Protein AF-A0A9X9BMJ2-F1 (afdb_monomer_lite)

Foldseek 3Di:
DPPPPPLPLPQDDPVQLVVLLVVVLVVQLVVCVVPPDPPDPSVVVSVVDPSSVVSRVVSSVVSSPDDPVVVVVVVVCCPPPVNVVVVVVVVVCVVPDQPDPDVLVSLLVLLCVLVVPPDDPVSSVVSLVPDDPSSVVNNVVVVVVVVVD

Secondary structure (DSSP, 8-state):
----------PPPHHHHHHHHHHHHHHHHHHHHHHS-TT--HHHHHTTS-HHHHHHHHHHHHTTTS-HHHHHHHHHHHT-HHHHHHHHHHHHHHHH--S-S-HHHHHHHHHHHHTSSSS-HHHHHHHHHHS-HHHHHHHHHHHHHHHT-

Organism: Pseudomonas marginalis (NCBI:txid298)

Sequence (149 aa):
MTNTKDINSTKLTRTHAAYFEQYVEDLFRRALTEVCEVDANVNAMLALIDFKEYGKRFGEEVFKHCSYQDLKYAEKALADERVIRATEAINQAVANIKVSKDDGINHEVDARFIISGAFSQSDMVDALSESSQEVQAKAIEILLTQAAE

pLDDT: mean 86.24, std 12.89, range 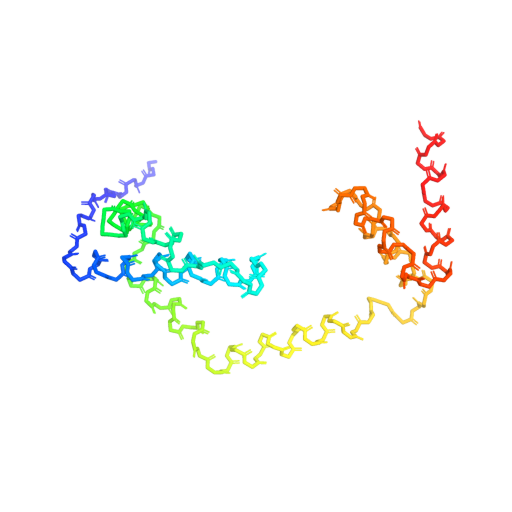[34.69, 96.81]

Structure (mmCIF, N/CA/C/O backbone):
data_AF-A0A9X9BMJ2-F1
#
_entry.id   AF-A0A9X9BMJ2-F1
#
loop_
_atom_site.group_PDB
_atom_site.id
_atom_site.type_symbol
_atom_site.label_atom_id
_atom_site.label_alt_id
_atom_site.label_comp_id
_atom_site.label_asym_id
_atom_site.label_entity_id
_atom_site.label_seq_id
_atom_s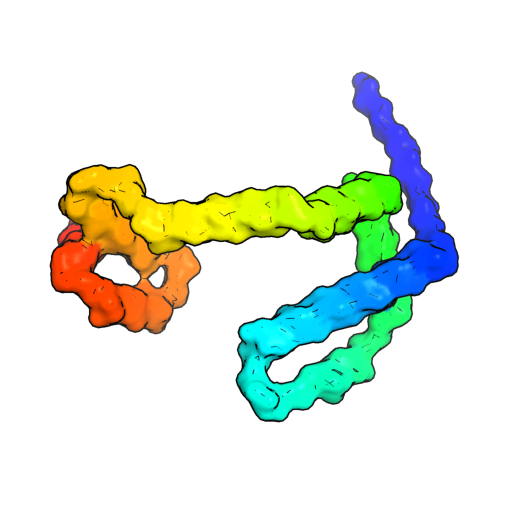ite.pdbx_PDB_ins_code
_atom_site.Cartn_x
_atom_site.Cartn_y
_atom_site.Cartn_z
_atom_site.occupancy
_atom_site.B_iso_or_equiv
_atom_site.auth_seq_id
_atom_site.auth_comp_id
_atom_site.auth_asym_id
_atom_site.auth_atom_id
_atom_site.pdbx_PDB_model_num
ATOM 1 N N . MET A 1 1 ? 20.586 10.209 31.179 1.00 34.69 1 MET A N 1
ATOM 2 C CA . MET A 1 1 ? 19.363 9.743 31.863 1.00 34.69 1 MET A CA 1
ATOM 3 C C . MET A 1 1 ? 18.199 9.961 30.917 1.00 34.69 1 MET A C 1
ATOM 5 O O . MET A 1 1 ? 17.621 11.039 30.885 1.00 34.69 1 MET A O 1
ATOM 9 N N . THR A 1 2 ? 17.948 8.993 30.044 1.00 35.69 2 THR A N 1
ATOM 10 C CA . THR A 1 2 ? 16.814 9.012 29.121 1.00 35.69 2 THR A CA 1
ATOM 11 C C . THR A 1 2 ? 15.575 8.622 29.912 1.00 35.69 2 THR A C 1
ATOM 13 O O . THR A 1 2 ? 15.518 7.543 30.492 1.00 35.69 2 THR A O 1
ATOM 16 N N . ASN A 1 3 ? 14.630 9.556 29.999 1.00 34.81 3 ASN A N 1
ATOM 17 C CA . ASN A 1 3 ? 13.336 9.387 30.644 1.00 34.81 3 ASN A CA 1
ATOM 18 C C . ASN A 1 3 ? 12.532 8.348 29.853 1.00 34.81 3 ASN A C 1
ATOM 20 O O . ASN A 1 3 ? 11.821 8.684 28.906 1.00 34.81 3 ASN A O 1
ATOM 24 N N . THR A 1 4 ? 12.669 7.079 30.225 1.00 39.72 4 THR A N 1
ATOM 25 C CA . THR A 1 4 ? 11.743 6.018 29.841 1.00 39.72 4 THR A CA 1
ATOM 26 C C . THR A 1 4 ? 10.440 6.312 30.574 1.00 39.72 4 THR A C 1
ATOM 28 O O . THR A 1 4 ? 10.229 5.855 31.693 1.00 39.72 4 THR A O 1
ATOM 31 N N . LYS A 1 5 ? 9.603 7.183 29.995 1.00 42.16 5 LYS A N 1
ATOM 32 C CA . LYS A 1 5 ? 8.216 7.338 30.435 1.00 42.16 5 LYS A CA 1
ATOM 33 C C . LYS A 1 5 ? 7.610 5.945 30.450 1.00 42.16 5 LYS A C 1
ATOM 35 O O . LYS A 1 5 ? 7.631 5.274 29.420 1.00 42.16 5 LYS A O 1
ATOM 40 N N . ASP A 1 6 ? 7.105 5.547 31.610 1.00 41.41 6 ASP A N 1
ATOM 41 C CA . ASP A 1 6 ? 6.303 4.352 31.797 1.00 41.41 6 ASP A CA 1
ATOM 42 C C . ASP A 1 6 ? 5.298 4.233 30.650 1.00 41.41 6 ASP A C 1
ATOM 44 O O . ASP A 1 6 ? 4.306 4.969 30.586 1.00 41.41 6 ASP A O 1
ATOM 48 N N . ILE A 1 7 ? 5.563 3.304 29.728 1.00 49.34 7 ILE A N 1
ATOM 49 C CA . ILE A 1 7 ? 4.561 2.794 28.798 1.00 49.34 7 ILE A CA 1
ATOM 50 C C . ILE A 1 7 ? 3.645 1.950 29.677 1.00 49.34 7 ILE A C 1
ATOM 52 O O . ILE A 1 7 ? 3.757 0.729 29.754 1.00 49.34 7 ILE A O 1
ATOM 56 N N . ASN A 1 8 ? 2.795 2.635 30.444 1.00 45.78 8 ASN A N 1
ATOM 57 C CA . ASN A 1 8 ? 1.701 2.018 31.163 1.00 45.78 8 ASN A CA 1
ATOM 58 C C . ASN A 1 8 ? 0.967 1.164 30.139 1.00 45.78 8 ASN A C 1
ATOM 60 O O . ASN A 1 8 ? 0.457 1.700 29.152 1.00 45.78 8 ASN A O 1
ATOM 64 N N . SER A 1 9 ? 0.965 -0.154 30.353 1.00 50.47 9 SER A N 1
ATOM 65 C CA . SER A 1 9 ? 0.228 -1.112 29.541 1.00 50.47 9 SER A CA 1
ATOM 66 C C . SER A 1 9 ? -1.223 -0.650 29.514 1.00 50.47 9 SER A C 1
ATOM 68 O O . SER A 1 9 ? -1.984 -0.868 30.464 1.00 50.47 9 SER A O 1
ATOM 70 N N . THR A 1 10 ? -1.586 0.102 28.482 1.00 59.19 10 THR A N 1
ATOM 71 C CA . THR A 1 10 ? -2.879 0.762 28.442 1.00 59.19 10 THR A CA 1
ATOM 72 C C . THR A 1 10 ? -3.834 -0.321 27.997 1.00 59.19 10 THR A C 1
ATOM 74 O O . THR A 1 10 ? -3.987 -0.567 26.803 1.00 59.19 10 THR A O 1
ATOM 77 N N . LYS A 1 11 ? -4.394 -1.056 28.968 1.00 71.38 11 LYS A N 1
ATOM 78 C CA . LYS A 1 11 ? -5.386 -2.092 28.688 1.00 71.38 11 LYS A CA 1
ATOM 79 C C . LYS A 1 11 ? -6.450 -1.485 27.783 1.00 71.38 11 LYS A C 1
ATOM 81 O O . LYS A 1 11 ? -6.967 -0.402 28.072 1.00 71.38 11 LYS A O 1
ATOM 86 N N . LEU A 1 12 ? -6.749 -2.174 26.687 1.00 83.62 12 LEU A N 1
ATOM 87 C CA . LEU A 1 12 ? -7.772 -1.731 25.755 1.00 83.62 12 LEU A CA 1
ATOM 88 C C . LEU A 1 12 ? -9.089 -1.522 26.506 1.00 83.62 12 LEU A C 1
ATOM 90 O O . LEU A 1 12 ? -9.535 -2.371 27.280 1.00 83.62 12 LEU A O 1
ATOM 94 N N . THR A 1 13 ? -9.722 -0.376 26.266 1.00 89.69 13 THR A N 1
ATOM 95 C CA . THR A 1 13 ? -11.109 -0.177 26.679 1.00 89.69 13 THR A CA 1
ATOM 96 C C . THR A 1 13 ? -12.010 -1.020 25.780 1.00 89.69 13 THR A C 1
ATOM 98 O O . THR A 1 13 ? -11.603 -1.435 24.692 1.00 89.69 13 THR A O 1
ATOM 101 N N . ARG A 1 14 ? -13.268 -1.232 26.182 1.00 88.19 14 ARG A N 1
ATOM 102 C CA . ARG A 1 14 ? -14.249 -1.934 25.338 1.00 88.19 14 ARG A CA 1
ATOM 103 C C . ARG A 1 14 ? -14.399 -1.278 23.959 1.00 88.19 14 ARG A C 1
ATOM 105 O O . ARG A 1 14 ? -14.537 -1.978 22.966 1.00 88.19 14 ARG A O 1
ATOM 112 N N . THR A 1 15 ? -14.328 0.052 23.904 1.00 88.19 15 THR A N 1
ATOM 113 C CA . THR A 1 15 ? -14.394 0.819 22.654 1.00 88.19 15 THR A CA 1
ATOM 114 C C . THR A 1 15 ? -13.155 0.604 21.788 1.00 88.19 15 THR A C 1
ATOM 116 O O . THR A 1 15 ? -13.290 0.445 20.582 1.00 88.19 15 THR A O 1
ATOM 119 N N . HIS A 1 16 ? -11.957 0.549 22.384 1.00 89.50 16 HIS A N 1
ATOM 120 C CA . HIS A 1 16 ? -10.733 0.262 21.628 1.00 89.50 16 HIS A CA 1
ATOM 121 C C . HIS A 1 16 ? -10.735 -1.168 21.079 1.00 89.50 16 HIS A C 1
ATOM 123 O O . HIS A 1 16 ? -10.378 -1.370 19.926 1.00 89.50 16 HIS A O 1
ATOM 129 N N . ALA A 1 17 ? -11.174 -2.145 21.878 1.00 89.88 17 ALA A N 1
ATOM 130 C CA . ALA A 1 17 ? -11.265 -3.534 21.438 1.00 89.88 17 ALA A CA 1
ATOM 131 C C . ALA A 1 17 ? -12.224 -3.690 20.245 1.00 89.88 17 ALA A C 1
ATOM 133 O O . ALA A 1 17 ? -11.826 -4.254 19.236 1.00 89.88 17 ALA A O 1
ATOM 134 N N . ALA A 1 18 ? -13.428 -3.108 20.321 1.00 91.88 18 ALA A N 1
ATOM 135 C CA . ALA A 1 18 ? -14.387 -3.135 19.213 1.00 91.88 18 ALA A CA 1
ATOM 136 C C . ALA A 1 18 ? -13.867 -2.410 17.957 1.00 91.88 18 ALA A C 1
ATOM 138 O O . ALA A 1 18 ? -14.099 -2.863 16.842 1.00 91.88 18 ALA A O 1
ATOM 139 N N . TYR A 1 19 ? -13.140 -1.298 18.129 1.00 91.12 19 TYR A N 1
ATOM 140 C CA . TYR A 1 19 ? -12.497 -0.604 17.011 1.00 91.12 19 TYR A CA 1
ATOM 141 C C . TYR A 1 19 ? -11.473 -1.497 16.303 1.00 91.12 19 TYR A C 1
ATOM 143 O O . TYR A 1 19 ? -11.514 -1.610 15.083 1.00 91.12 19 TYR A O 1
ATOM 151 N N . PHE A 1 20 ? -10.568 -2.139 17.048 1.00 93.75 20 PHE A N 1
ATOM 152 C CA . PHE A 1 20 ? -9.538 -2.981 16.440 1.00 93.75 20 PHE A CA 1
ATOM 153 C C . PHE A 1 20 ? -10.088 -4.290 15.873 1.00 93.75 20 PHE A C 1
ATOM 155 O O . PHE A 1 20 ? -9.567 -4.746 14.865 1.00 93.75 20 PHE A O 1
ATOM 162 N N . GLU A 1 21 ? -11.134 -4.860 16.475 1.00 95.25 21 GLU A N 1
ATOM 163 C CA . GLU A 1 21 ? -11.882 -5.997 15.920 1.00 95.25 21 GLU A CA 1
ATOM 164 C C . GLU A 1 21 ? -12.415 -5.677 14.518 1.00 95.25 21 GLU A C 1
ATOM 166 O O . GLU A 1 21 ? -12.112 -6.400 13.574 1.00 95.25 21 GLU A O 1
ATOM 171 N N . GLN A 1 22 ? -13.110 -4.547 14.350 1.00 94.31 22 GLN A N 1
ATOM 172 C CA . GLN A 1 22 ? -13.596 -4.131 13.032 1.00 94.31 22 GLN A CA 1
ATOM 173 C C . GLN A 1 22 ? -12.442 -3.797 12.077 1.00 94.31 22 GLN A C 1
ATOM 175 O O . GLN A 1 22 ? -12.430 -4.229 10.928 1.00 94.31 22 GLN A O 1
ATOM 180 N N . TYR A 1 23 ? -11.449 -3.043 12.556 1.00 91.75 23 TYR A N 1
ATOM 181 C CA . TYR A 1 23 ? -10.335 -2.573 11.733 1.00 91.75 23 TYR A CA 1
ATOM 182 C C . TYR A 1 23 ? -9.537 -3.728 11.118 1.00 91.75 23 TYR A C 1
ATOM 184 O O . TYR A 1 23 ? -9.197 -3.688 9.936 1.00 91.75 23 TYR A O 1
ATOM 192 N N . VAL A 1 24 ? -9.235 -4.769 11.901 1.00 94.38 24 VAL A N 1
ATOM 193 C CA . VAL A 1 24 ? -8.512 -5.929 11.372 1.00 94.38 24 VAL A CA 1
ATOM 194 C C . VAL A 1 24 ? -9.390 -6.762 10.439 1.00 94.38 24 VAL A C 1
ATOM 196 O O . VAL A 1 24 ? -8.879 -7.240 9.432 1.00 94.38 24 VAL A O 1
ATOM 199 N N . GLU A 1 25 ? -10.695 -6.892 10.697 1.00 95.06 25 GLU A N 1
ATOM 200 C CA . GLU A 1 25 ? -11.605 -7.566 9.765 1.00 95.06 25 GLU A CA 1
ATOM 201 C C . GLU A 1 25 ? -11.614 -6.871 8.399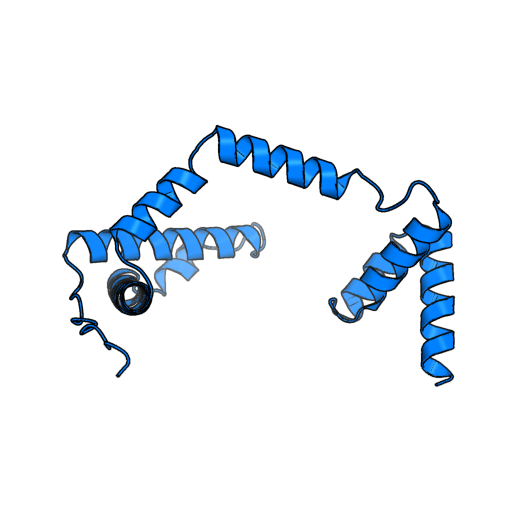 1.00 95.06 25 GLU A C 1
ATOM 203 O O . GLU A 1 25 ? -11.438 -7.530 7.372 1.00 95.06 25 GLU A O 1
ATOM 208 N N . ASP A 1 26 ? -11.742 -5.543 8.383 1.00 92.31 26 ASP A N 1
ATOM 209 C CA . ASP A 1 26 ? -11.749 -4.752 7.153 1.00 92.31 26 ASP A CA 1
ATOM 210 C C . ASP A 1 26 ? -10.420 -4.877 6.392 1.00 92.31 26 ASP A C 1
ATOM 212 O O . ASP A 1 26 ? -10.416 -5.021 5.166 1.00 92.31 26 ASP A O 1
ATOM 216 N N . LEU A 1 27 ? -9.289 -4.889 7.110 1.00 90.94 27 LEU A N 1
ATOM 217 C CA . LEU A 1 27 ? -7.965 -5.119 6.524 1.00 90.94 27 LEU A CA 1
ATOM 218 C C . LEU A 1 27 ? -7.858 -6.491 5.851 1.00 90.94 27 LEU A C 1
ATOM 220 O O . LEU A 1 27 ? -7.442 -6.572 4.695 1.00 90.94 27 LEU A O 1
ATOM 224 N N . PHE A 1 28 ? -8.244 -7.563 6.550 1.00 92.38 28 PHE A N 1
ATOM 225 C CA . PHE A 1 28 ? -8.214 -8.915 5.989 1.00 92.38 28 PHE A CA 1
ATOM 226 C C . PHE A 1 28 ? -9.160 -9.038 4.794 1.00 92.38 28 PHE A C 1
ATOM 228 O O . PHE A 1 28 ? -8.781 -9.591 3.763 1.00 92.38 28 PHE A O 1
ATOM 235 N N . ARG A 1 29 ? -10.372 -8.484 4.896 1.00 93.38 29 ARG A N 1
ATOM 236 C CA . ARG A 1 29 ? -11.358 -8.497 3.813 1.00 93.38 29 ARG A CA 1
ATOM 237 C C . ARG A 1 29 ? -10.827 -7.796 2.569 1.00 93.38 29 ARG A C 1
ATOM 239 O O . ARG A 1 29 ? -10.960 -8.340 1.474 1.00 93.38 29 ARG A O 1
ATOM 246 N N . ARG A 1 30 ? -10.211 -6.622 2.727 1.00 89.25 30 ARG A N 1
ATOM 247 C CA . ARG A 1 30 ? -9.612 -5.871 1.620 1.00 89.25 30 ARG A CA 1
ATOM 248 C C . ARG A 1 30 ? -8.480 -6.651 0.960 1.00 89.25 30 ARG A C 1
ATOM 250 O O . ARG A 1 30 ? -8.539 -6.867 -0.243 1.00 89.25 30 ARG A O 1
ATOM 257 N N . ALA A 1 31 ? -7.521 -7.138 1.746 1.00 86.38 31 ALA A N 1
ATOM 258 C CA . ALA A 1 31 ? -6.389 -7.901 1.224 1.00 86.38 31 ALA A CA 1
ATOM 259 C C . ALA A 1 31 ? -6.837 -9.164 0.469 1.00 86.38 31 ALA A C 1
ATOM 261 O O . ALA A 1 31 ? -6.339 -9.447 -0.615 1.00 86.38 31 ALA A O 1
ATOM 262 N N . LEU A 1 32 ? -7.821 -9.898 1.000 1.00 86.75 32 LEU A N 1
ATOM 263 C CA . LEU A 1 32 ? -8.371 -11.076 0.326 1.00 86.75 32 LEU A CA 1
ATOM 264 C C . LEU A 1 32 ? -9.123 -10.709 -0.959 1.00 86.75 32 LEU A C 1
ATOM 266 O O . LEU A 1 32 ? -9.021 -11.426 -1.943 1.00 86.75 32 LEU A O 1
ATOM 270 N N . THR A 1 33 ? -9.845 -9.589 -0.979 1.00 85.12 33 THR A N 1
ATOM 271 C CA . THR A 1 33 ? -10.574 -9.146 -2.180 1.00 85.12 33 THR A CA 1
ATOM 272 C C . THR A 1 33 ? -9.629 -8.648 -3.278 1.00 85.12 33 THR A C 1
ATOM 274 O O . THR A 1 33 ? -9.941 -8.784 -4.454 1.00 85.12 33 THR A O 1
ATOM 277 N N . GLU A 1 34 ? -8.485 -8.068 -2.910 1.00 83.31 34 GLU A N 1
ATOM 278 C CA . GLU A 1 34 ? -7.483 -7.571 -3.862 1.00 83.31 34 GLU A CA 1
ATOM 279 C C . GLU A 1 34 ? -6.627 -8.699 -4.466 1.00 83.31 34 GLU A C 1
ATOM 281 O O . GLU A 1 34 ? -6.168 -8.563 -5.597 1.00 83.31 34 GLU A O 1
ATOM 286 N N . VAL A 1 35 ? -6.412 -9.802 -3.737 1.00 79.31 35 VAL A N 1
ATOM 287 C CA . VAL A 1 35 ? -5.469 -10.867 -4.137 1.00 79.31 35 VAL A CA 1
ATOM 288 C C . VAL A 1 35 ? -6.161 -12.146 -4.617 1.00 79.31 35 VAL A C 1
ATOM 290 O O . VAL A 1 35 ? -5.589 -12.880 -5.421 1.00 79.31 35 VAL A O 1
ATOM 293 N N . CYS A 1 36 ? -7.359 -12.465 -4.124 1.00 77.81 36 CYS A N 1
ATOM 294 C CA . CYS A 1 36 ? -8.036 -13.701 -4.505 1.00 77.81 36 CYS A CA 1
ATOM 295 C C . CYS A 1 36 ? -8.778 -13.582 -5.846 1.00 77.81 36 CYS A C 1
ATOM 297 O O . CYS A 1 36 ? -9.295 -12.525 -6.204 1.00 77.81 36 CYS A O 1
ATOM 299 N N . GLU A 1 37 ? -8.879 -14.707 -6.559 1.00 75.44 37 GLU A N 1
ATOM 300 C CA . GLU A 1 37 ? -9.714 -14.834 -7.756 1.00 75.44 37 GLU A CA 1
ATOM 301 C C . GLU A 1 37 ? -11.205 -14.590 -7.436 1.00 75.44 37 GLU A C 1
ATOM 303 O O . GLU A 1 37 ? -11.652 -14.729 -6.295 1.00 75.44 37 GLU A O 1
ATOM 308 N N . VAL A 1 38 ? -11.987 -14.212 -8.456 1.00 71.75 38 VAL A N 1
ATOM 309 C CA . VAL A 1 38 ? -13.391 -13.754 -8.330 1.00 71.75 38 VAL A CA 1
ATOM 310 C C . VAL A 1 38 ? -14.317 -14.788 -7.665 1.00 71.75 38 VAL A C 1
ATOM 312 O O . VAL A 1 38 ? -15.356 -14.431 -7.111 1.00 71.75 38 VAL A O 1
ATOM 315 N N . ASP A 1 39 ? -13.961 -16.068 -7.707 1.00 77.38 39 ASP A N 1
ATOM 316 C CA . ASP A 1 39 ? -14.717 -17.189 -7.149 1.00 77.38 39 ASP A CA 1
ATOM 317 C C . ASP A 1 39 ? -14.292 -17.585 -5.722 1.00 77.38 39 ASP A C 1
ATOM 319 O O . ASP A 1 39 ? -14.941 -18.428 -5.090 1.00 77.38 39 ASP A O 1
ATOM 323 N N . ALA A 1 40 ? -13.249 -16.961 -5.169 1.00 78.31 40 ALA A N 1
ATOM 324 C CA . ALA A 1 40 ? -12.810 -17.235 -3.813 1.00 78.31 40 ALA A CA 1
ATOM 325 C C . ALA A 1 40 ? -13.877 -16.821 -2.790 1.00 78.31 40 ALA A C 1
ATOM 327 O O . ALA A 1 40 ? -14.331 -15.676 -2.722 1.00 78.31 40 ALA A O 1
ATOM 328 N N . ASN A 1 41 ? -14.258 -17.759 -1.919 1.00 86.94 41 ASN A N 1
ATOM 329 C CA . ASN A 1 41 ? -15.214 -17.489 -0.852 1.00 86.94 41 ASN A CA 1
ATOM 330 C C . ASN A 1 41 ? -14.534 -16.761 0.321 1.00 86.94 41 ASN A C 1
ATOM 332 O O . ASN A 1 41 ? -14.219 -17.359 1.353 1.00 86.94 41 ASN A O 1
ATOM 336 N N . VAL A 1 42 ? -14.337 -15.450 0.159 1.00 87.06 42 VAL A N 1
ATOM 337 C CA . VAL A 1 42 ? -13.725 -14.553 1.154 1.00 87.06 42 VAL A CA 1
ATOM 338 C C . VAL A 1 42 ? -14.395 -14.692 2.526 1.00 87.06 42 VAL A C 1
ATOM 340 O O . VAL A 1 42 ? -13.714 -14.761 3.545 1.00 87.06 42 VAL A O 1
ATOM 343 N N . ASN A 1 43 ? -15.725 -14.817 2.577 1.00 87.69 43 ASN A N 1
ATOM 344 C CA . ASN A 1 43 ? -16.454 -14.949 3.842 1.00 87.69 43 ASN A CA 1
ATOM 345 C C . ASN A 1 43 ? -16.124 -16.253 4.583 1.00 87.69 43 ASN A C 1
ATOM 347 O O . ASN A 1 43 ? -16.023 -16.241 5.808 1.00 87.69 43 ASN A O 1
ATOM 351 N N . ALA A 1 44 ? -15.928 -17.362 3.864 1.00 88.88 44 ALA A N 1
ATOM 352 C CA . ALA A 1 44 ? -15.525 -18.624 4.480 1.00 88.88 44 ALA A CA 1
ATOM 353 C C . ALA A 1 44 ? -14.111 -18.544 5.077 1.00 88.88 44 ALA A C 1
ATOM 355 O O . ALA A 1 44 ? -13.873 -19.108 6.141 1.00 88.88 44 ALA A O 1
ATOM 356 N N . MET A 1 45 ? -13.195 -17.816 4.432 1.00 88.31 45 MET A N 1
ATOM 357 C CA . MET A 1 45 ? -11.839 -17.602 4.951 1.00 88.31 45 MET A CA 1
ATOM 358 C C . MET A 1 45 ? -11.836 -16.689 6.179 1.00 88.31 45 MET A C 1
ATOM 360 O O . MET A 1 45 ? -11.207 -17.015 7.184 1.00 88.31 45 MET A O 1
ATOM 364 N N . LEU A 1 46 ? -12.579 -15.579 6.133 1.00 91.88 46 LEU A N 1
ATOM 365 C CA . LEU A 1 46 ? -12.710 -14.659 7.267 1.00 91.88 46 LEU A CA 1
ATOM 366 C C . LEU A 1 46 ? -13.333 -15.350 8.490 1.00 91.88 46 LEU A C 1
ATOM 368 O O . LEU A 1 46 ? -12.912 -15.091 9.612 1.00 91.88 46 LEU A O 1
ATOM 372 N N . ALA A 1 47 ? -14.271 -16.283 8.290 1.00 92.44 47 ALA A N 1
ATOM 373 C CA . ALA A 1 47 ? -14.903 -17.037 9.376 1.00 92.44 47 ALA A CA 1
ATOM 374 C C . ALA A 1 47 ? -13.938 -17.940 10.173 1.00 92.44 47 ALA A C 1
ATOM 376 O O . ALA A 1 47 ? -14.291 -18.397 11.259 1.00 92.44 47 ALA A O 1
ATOM 377 N N . LEU A 1 48 ? -12.729 -18.202 9.661 1.00 93.38 48 LEU A N 1
ATOM 378 C CA . LEU A 1 48 ? -11.688 -18.944 10.383 1.00 93.38 48 LEU A CA 1
ATOM 379 C C . LEU A 1 48 ? -10.967 -18.086 11.433 1.00 93.38 48 LEU A C 1
ATOM 381 O O . LEU A 1 48 ? -10.208 -18.620 12.243 1.00 93.38 48 LEU A O 1
ATOM 385 N N . ILE A 1 49 ? -11.169 -16.768 11.407 1.00 93.19 49 ILE A N 1
ATOM 386 C CA . ILE A 1 49 ? -10.459 -15.812 12.249 1.00 93.19 49 ILE A CA 1
ATOM 387 C C . ILE A 1 49 ? -11.369 -15.382 13.401 1.00 93.19 49 ILE A C 1
ATOM 389 O O . ILE A 1 49 ? -12.456 -14.845 13.200 1.00 93.19 49 ILE A O 1
ATOM 393 N N . ASP A 1 50 ? -10.897 -15.564 14.635 1.00 95.19 50 ASP A N 1
ATOM 394 C CA . ASP A 1 50 ? -11.505 -14.930 15.806 1.00 95.19 50 ASP A CA 1
ATOM 395 C C . ASP A 1 50 ? -11.075 -13.455 15.860 1.00 95.19 50 ASP A C 1
ATOM 397 O O . ASP A 1 50 ? -10.075 -13.099 16.492 1.00 95.19 50 ASP A O 1
ATOM 401 N N . PHE A 1 51 ? -11.807 -12.589 15.152 1.00 94.69 51 PHE A N 1
ATOM 402 C CA . PHE A 1 51 ? -11.504 -11.155 15.075 1.00 94.69 51 PHE A CA 1
ATOM 403 C C . PHE A 1 51 ? -11.585 -10.446 16.422 1.00 94.69 51 PHE A C 1
ATOM 405 O O . PHE A 1 51 ? -10.870 -9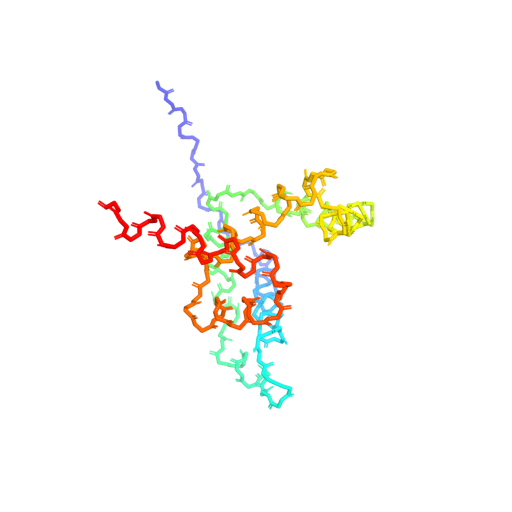.469 16.647 1.00 94.69 51 PHE A O 1
ATOM 412 N N . LYS A 1 52 ? -12.390 -10.963 17.349 1.00 93.50 52 LYS A N 1
ATOM 413 C CA . LYS A 1 52 ? -12.509 -10.403 18.689 1.00 93.50 52 LYS A CA 1
ATOM 414 C C . LYS A 1 52 ? -11.218 -10.600 19.479 1.00 93.50 52 LYS A C 1
ATOM 416 O O . LYS A 1 52 ? -10.688 -9.643 20.049 1.00 93.50 52 LYS A O 1
ATOM 421 N N . GLU A 1 53 ? -10.687 -11.822 19.506 1.00 94.62 53 GLU A N 1
ATOM 422 C CA . GLU A 1 53 ? -9.425 -12.102 20.200 1.00 94.62 53 GLU A CA 1
ATOM 423 C C . GLU A 1 53 ? -8.221 -11.526 19.439 1.00 94.62 53 GLU A C 1
ATOM 425 O O . GLU A 1 53 ? -7.323 -10.927 20.043 1.00 94.62 53 GLU A O 1
ATOM 430 N N . TYR A 1 54 ? -8.207 -11.641 18.108 1.00 94.75 54 TYR A N 1
ATOM 431 C CA . TYR A 1 54 ? -7.128 -11.102 17.283 1.00 94.75 54 TYR A CA 1
ATOM 432 C C . TYR A 1 54 ? -7.061 -9.573 17.359 1.00 94.75 54 TYR A C 1
ATOM 434 O O . TYR A 1 54 ? -5.992 -9.027 17.629 1.00 94.75 54 TYR A O 1
ATOM 442 N N . GLY A 1 55 ? -8.189 -8.876 17.195 1.00 93.69 55 GLY A N 1
ATOM 443 C CA . GLY A 1 55 ? -8.267 -7.417 17.264 1.00 93.69 55 GLY A CA 1
ATOM 444 C C . GLY A 1 55 ? -7.802 -6.872 18.611 1.00 93.69 55 GLY A C 1
ATOM 445 O O . GLY A 1 55 ? -7.076 -5.880 18.667 1.00 93.69 55 GLY A O 1
ATOM 446 N N . LYS A 1 56 ? -8.109 -7.571 19.710 1.00 93.81 56 LYS A N 1
ATOM 447 C CA . LYS A 1 56 ? -7.580 -7.225 21.032 1.00 93.81 56 LYS A CA 1
ATOM 448 C C . LYS A 1 56 ? -6.051 -7.319 21.079 1.00 93.81 56 LYS A C 1
ATOM 450 O O . LYS A 1 56 ? -5.394 -6.355 21.464 1.00 93.81 56 LYS A O 1
ATOM 455 N N . ARG A 1 57 ? -5.469 -8.451 20.674 1.00 93.81 57 ARG A N 1
ATOM 456 C CA . ARG A 1 57 ? -4.005 -8.633 20.668 1.00 93.81 57 ARG A CA 1
ATOM 457 C C . ARG A 1 57 ? -3.304 -7.640 19.739 1.00 93.81 57 ARG A C 1
ATOM 459 O O . ARG A 1 57 ? -2.254 -7.109 20.088 1.00 93.81 57 ARG A O 1
ATOM 466 N N . PHE A 1 58 ? -3.901 -7.377 18.579 1.00 93.75 58 PHE A N 1
ATOM 467 C CA . PHE A 1 58 ? -3.424 -6.391 17.617 1.00 93.75 58 PHE A CA 1
ATOM 468 C C . PHE A 1 58 ? -3.412 -4.985 18.227 1.00 93.75 58 PHE A C 1
ATOM 470 O O . PHE A 1 58 ? -2.383 -4.315 18.221 1.00 93.75 58 PHE A O 1
ATOM 477 N N . GLY A 1 59 ? -4.525 -4.556 18.826 1.00 91.69 59 GLY A N 1
ATOM 478 C CA . GLY A 1 59 ? -4.628 -3.242 19.456 1.00 91.69 59 GLY A CA 1
ATOM 479 C C . GLY A 1 59 ? -3.663 -3.045 20.624 1.00 91.69 59 GLY A C 1
ATOM 480 O O . GLY A 1 59 ? -3.097 -1.964 20.782 1.00 91.69 59 GLY A O 1
ATOM 481 N N . GLU A 1 60 ? -3.438 -4.091 21.426 1.00 91.88 60 GLU A N 1
ATOM 482 C CA . GLU A 1 60 ? -2.446 -4.075 22.507 1.00 91.88 60 GLU A CA 1
ATOM 483 C C . GLU A 1 60 ? -1.020 -3.879 21.980 1.00 91.88 60 GLU A C 1
ATOM 485 O O . GLU A 1 60 ? -0.235 -3.184 22.621 1.00 91.88 60 GLU A O 1
ATOM 490 N N . GLU A 1 61 ? -0.683 -4.451 20.821 1.00 92.81 61 GLU A N 1
ATOM 491 C CA . GLU A 1 61 ? 0.612 -4.228 20.173 1.00 92.81 61 GLU A CA 1
ATOM 492 C C . GLU A 1 61 ? 0.722 -2.805 19.621 1.00 92.81 61 GLU A C 1
ATOM 494 O O . GLU A 1 61 ? 1.691 -2.109 19.910 1.00 92.81 61 GLU A O 1
ATOM 499 N N . VAL A 1 62 ? -0.293 -2.330 18.896 1.00 90.12 62 VAL A N 1
ATOM 500 C CA . VAL A 1 62 ? -0.310 -0.976 18.325 1.00 90.12 62 VAL A CA 1
ATOM 501 C C . VAL A 1 62 ? -0.132 0.094 19.410 1.00 90.12 62 VAL A C 1
ATOM 503 O O . VAL A 1 62 ? 0.653 1.028 19.246 1.00 90.12 62 VAL A O 1
ATOM 506 N N . PHE A 1 63 ? -0.799 -0.058 20.557 1.00 89.88 63 PHE A N 1
ATOM 507 C CA . PHE A 1 63 ? -0.706 0.899 21.664 1.00 89.88 63 PHE A CA 1
ATOM 508 C C . PHE A 1 63 ? 0.643 0.910 22.395 1.00 89.88 63 PHE A C 1
ATOM 510 O O . PHE A 1 63 ? 0.876 1.805 23.209 1.00 89.88 63 PHE A O 1
ATOM 517 N N . LYS A 1 64 ? 1.560 -0.019 22.095 1.00 90.00 64 LYS A N 1
ATOM 518 C CA . LYS A 1 64 ? 2.963 0.105 22.524 1.00 90.00 64 LYS A CA 1
ATOM 519 C C . LYS A 1 64 ? 3.706 1.193 21.749 1.00 90.00 64 LYS A C 1
ATOM 521 O O . LYS A 1 64 ? 4.679 1.732 22.269 1.00 90.00 64 LYS A O 1
ATOM 526 N N . HIS A 1 65 ? 3.250 1.513 20.535 1.00 90.06 65 HIS A N 1
ATOM 527 C CA . HIS A 1 65 ? 3.976 2.356 19.579 1.00 90.06 65 HIS A CA 1
ATOM 528 C C . HIS A 1 65 ? 3.284 3.691 19.293 1.00 90.06 65 HIS A C 1
ATOM 530 O O . HIS A 1 65 ? 3.958 4.661 18.955 1.00 90.06 65 HIS A O 1
ATOM 536 N N . CYS A 1 66 ? 1.959 3.781 19.444 1.00 87.94 66 CYS A N 1
ATOM 537 C CA . CYS A 1 66 ? 1.218 5.025 19.223 1.00 87.94 66 CYS A CA 1
ATOM 538 C C . CYS A 1 66 ? -0.002 5.167 20.141 1.00 87.94 66 CYS A C 1
ATOM 540 O O . CYS A 1 66 ? -0.603 4.177 20.562 1.00 87.94 66 CYS A O 1
ATOM 542 N N . SER A 1 67 ? -0.417 6.406 20.416 1.00 86.75 67 SER A N 1
ATOM 543 C CA . SER A 1 67 ? -1.637 6.646 21.185 1.00 86.75 67 SER A CA 1
ATOM 544 C C . SER A 1 67 ? -2.897 6.449 20.332 1.00 86.75 67 SER A C 1
ATOM 546 O O . SER A 1 67 ? -2.886 6.592 19.108 1.00 86.75 67 SER A O 1
ATOM 548 N N . TYR A 1 68 ? -4.031 6.192 20.988 1.00 83.81 68 TYR A N 1
ATOM 549 C CA . TYR A 1 68 ? -5.332 6.147 20.311 1.00 83.81 68 TYR A CA 1
ATOM 550 C C . TYR A 1 68 ? -5.691 7.470 19.611 1.00 83.81 68 TYR A C 1
ATOM 552 O O . TYR A 1 68 ? -6.350 7.461 18.572 1.00 83.81 68 TYR A O 1
ATOM 560 N N . GLN A 1 69 ? -5.256 8.612 20.158 1.00 85.38 69 GLN A N 1
ATOM 561 C CA . GLN A 1 69 ? -5.497 9.921 19.546 1.00 85.38 69 GLN A CA 1
ATOM 562 C C . GLN A 1 69 ? -4.706 10.092 18.248 1.00 85.38 69 GLN A C 1
ATOM 564 O O . GLN A 1 69 ? -5.273 10.578 17.271 1.00 85.38 69 GLN A O 1
ATOM 569 N N . ASP A 1 70 ? -3.451 9.639 18.215 1.00 87.44 70 ASP A N 1
ATOM 570 C CA . ASP A 1 70 ? -2.623 9.683 17.005 1.00 87.44 70 ASP A CA 1
ATOM 571 C C . ASP A 1 70 ? -3.223 8.811 15.899 1.00 87.44 70 ASP A C 1
ATOM 573 O O . ASP A 1 70 ? -3.319 9.246 14.753 1.00 87.44 70 ASP A O 1
ATOM 577 N N . LEU A 1 71 ? -3.722 7.619 16.249 1.00 85.88 71 LEU A N 1
ATOM 578 C CA . LEU A 1 71 ? -4.434 6.747 15.307 1.00 85.88 71 LEU A CA 1
ATOM 579 C C . LEU A 1 71 ? -5.685 7.411 14.740 1.00 85.88 71 LEU A C 1
ATOM 581 O O . LEU A 1 71 ? -5.883 7.414 13.528 1.00 85.88 71 LEU A O 1
ATOM 585 N N . LYS A 1 72 ? -6.523 8.004 15.597 1.00 85.25 72 LYS A N 1
ATOM 586 C CA . LYS A 1 72 ? -7.743 8.686 15.146 1.00 85.25 72 LYS A CA 1
ATOM 587 C C . LYS A 1 72 ? -7.442 9.916 14.300 1.00 85.25 72 LYS A C 1
ATOM 589 O O . LYS A 1 72 ? -8.186 10.218 13.368 1.00 85.25 72 LYS A O 1
ATOM 594 N N . TYR A 1 73 ? -6.355 10.620 14.603 1.00 89.31 73 TYR A N 1
ATOM 595 C CA . TYR A 1 73 ? -5.883 11.717 13.772 1.00 89.31 73 TYR A CA 1
ATOM 596 C C . TYR A 1 73 ? -5.414 11.219 12.400 1.00 89.31 73 TYR A C 1
ATOM 598 O O . TYR A 1 73 ? -5.825 11.787 11.390 1.00 89.31 73 TYR A O 1
ATOM 606 N N . ALA A 1 74 ? -4.619 10.146 12.351 1.00 86.94 74 ALA A N 1
ATOM 607 C CA . ALA A 1 74 ? -4.158 9.544 11.102 1.00 86.94 74 ALA A CA 1
ATOM 608 C C . ALA A 1 74 ? -5.331 9.059 10.237 1.00 86.94 74 ALA A C 1
ATOM 610 O O . ALA A 1 74 ? -5.394 9.391 9.058 1.00 86.94 74 ALA A O 1
ATOM 611 N N . GLU A 1 75 ? -6.303 8.362 10.830 1.00 84.50 75 GLU A N 1
ATOM 612 C CA . GLU A 1 75 ? -7.525 7.917 10.149 1.00 84.50 75 GLU A CA 1
ATOM 613 C C . GLU A 1 75 ? -8.287 9.102 9.537 1.00 84.50 75 GLU A C 1
ATOM 615 O O . GLU A 1 75 ? -8.640 9.083 8.359 1.00 84.50 75 GLU A O 1
ATOM 620 N N . LYS A 1 76 ? -8.468 10.185 10.303 1.00 89.44 76 LYS A N 1
ATOM 621 C CA . LYS A 1 76 ? -9.124 11.402 9.810 1.00 89.44 76 LYS A CA 1
ATOM 622 C C . LYS A 1 76 ? -8.335 12.084 8.691 1.00 89.44 76 LYS A C 1
ATOM 624 O O . LYS A 1 76 ? -8.944 12.595 7.758 1.00 89.44 76 LYS A O 1
ATOM 629 N N . ALA A 1 77 ? -7.009 12.135 8.799 1.00 88.12 77 ALA A N 1
ATOM 630 C CA . ALA A 1 77 ? -6.158 12.746 7.784 1.00 88.12 77 ALA A CA 1
ATOM 631 C C . ALA A 1 77 ? -6.197 11.954 6.470 1.00 88.12 77 ALA A C 1
ATOM 633 O O . ALA A 1 77 ? -6.289 12.553 5.404 1.00 88.12 77 ALA A O 1
ATOM 634 N N . LEU A 1 78 ? -6.182 10.621 6.546 1.00 86.50 78 LEU A N 1
ATOM 635 C CA . LEU A 1 78 ? -6.267 9.739 5.380 1.00 86.50 78 LEU A CA 1
ATOM 636 C C . LEU A 1 78 ? -7.655 9.753 4.727 1.00 86.50 78 LEU A C 1
ATOM 638 O O . LEU A 1 78 ? -7.755 9.578 3.517 1.00 86.50 78 LEU A O 1
ATOM 642 N N . ALA A 1 79 ? -8.711 9.998 5.504 1.00 88.25 79 ALA A N 1
ATOM 643 C CA . ALA A 1 79 ? -10.070 10.173 4.995 1.00 88.25 79 ALA A CA 1
ATOM 644 C C . ALA A 1 79 ? -10.369 11.604 4.500 1.00 88.25 79 ALA A C 1
ATOM 646 O O . ALA A 1 79 ? -11.476 11.870 4.033 1.00 88.25 79 ALA A O 1
ATOM 647 N N . ASP A 1 80 ? -9.434 12.555 4.621 1.00 92.81 80 ASP A N 1
ATOM 648 C CA . ASP A 1 80 ? -9.644 13.914 4.121 1.00 92.81 80 ASP A CA 1
ATOM 649 C C . ASP A 1 80 ? -9.646 13.904 2.588 1.00 92.81 80 ASP A C 1
ATOM 651 O O . ASP A 1 80 ? -8.646 13.606 1.940 1.00 92.81 80 ASP A O 1
ATOM 655 N N . GLU A 1 81 ? -10.768 14.305 2.002 1.00 92.25 81 GLU A N 1
ATOM 656 C CA . GLU A 1 81 ? -10.971 14.419 0.556 1.00 92.25 81 GLU A CA 1
ATOM 657 C C . GLU A 1 81 ? -9.872 15.208 -0.177 1.00 92.25 81 GLU A C 1
ATOM 659 O O . GLU A 1 81 ? -9.574 14.955 -1.343 1.00 92.25 81 GLU A O 1
ATOM 664 N N . ARG A 1 82 ? -9.241 16.186 0.483 1.00 93.19 82 ARG A N 1
ATOM 665 C CA . ARG A 1 82 ? -8.117 16.933 -0.101 1.00 93.19 82 ARG A CA 1
ATOM 666 C C . ARG A 1 82 ? -6.852 16.087 -0.152 1.00 93.19 82 ARG A C 1
ATOM 668 O O . ARG A 1 82 ? -6.111 16.204 -1.121 1.00 93.19 82 ARG A O 1
ATOM 675 N N . VAL A 1 83 ? -6.616 15.263 0.869 1.00 92.19 83 VAL A N 1
ATOM 676 C CA . VAL A 1 83 ? -5.491 14.320 0.914 1.00 92.19 83 VAL A CA 1
ATOM 677 C C . VAL A 1 83 ? -5.696 13.241 -0.138 1.00 92.19 83 VAL A C 1
ATOM 679 O O . VAL A 1 83 ? -4.802 13.041 -0.950 1.00 92.19 83 VAL A O 1
ATOM 682 N N . ILE A 1 84 ? -6.890 12.648 -0.214 1.00 89.56 84 ILE A N 1
ATOM 683 C CA . ILE A 1 84 ? -7.231 11.634 -1.223 1.00 89.56 84 ILE A CA 1
ATOM 684 C C . ILE A 1 84 ? -6.986 12.171 -2.639 1.00 89.56 84 ILE A C 1
ATOM 686 O O . ILE A 1 84 ? -6.215 11.578 -3.392 1.00 89.56 84 ILE A O 1
ATOM 690 N N . ARG A 1 85 ? -7.554 13.337 -2.985 1.00 92.06 85 ARG A N 1
ATOM 691 C CA . ARG A 1 85 ? -7.350 13.946 -4.312 1.00 92.06 85 ARG A CA 1
ATOM 692 C C . ARG A 1 85 ? -5.893 14.302 -4.593 1.00 92.06 85 ARG A C 1
ATOM 694 O O . ARG A 1 85 ? -5.439 14.155 -5.723 1.00 92.06 85 ARG A O 1
ATOM 701 N N . ALA A 1 86 ? -5.161 14.799 -3.595 1.00 93.62 86 ALA A N 1
ATOM 702 C CA . ALA A 1 86 ? -3.747 15.119 -3.762 1.00 93.62 86 ALA A CA 1
ATOM 703 C C . ALA A 1 86 ? -2.915 13.853 -4.012 1.00 93.62 86 ALA A C 1
ATOM 705 O O . ALA A 1 86 ? -2.090 13.840 -4.921 1.00 93.62 86 ALA A O 1
ATOM 706 N N . THR A 1 87 ? -3.157 12.783 -3.253 1.00 90.94 87 THR A N 1
ATOM 707 C CA . THR A 1 87 ? -2.504 11.485 -3.445 1.00 90.94 87 THR A CA 1
ATOM 708 C C . THR A 1 87 ? -2.824 10.901 -4.816 1.00 90.94 87 THR A C 1
ATOM 710 O O . THR A 1 87 ? -1.912 10.455 -5.504 1.00 90.94 87 THR A O 1
ATOM 713 N N . GLU A 1 88 ? -4.081 10.960 -5.260 1.00 90.81 88 GLU A N 1
ATOM 714 C CA . GLU A 1 88 ? -4.466 10.507 -6.598 1.00 90.81 88 GLU A CA 1
ATOM 715 C C . GLU A 1 88 ? -3.753 11.308 -7.696 1.00 90.81 88 GLU A C 1
ATOM 717 O O . GLU A 1 88 ? -3.1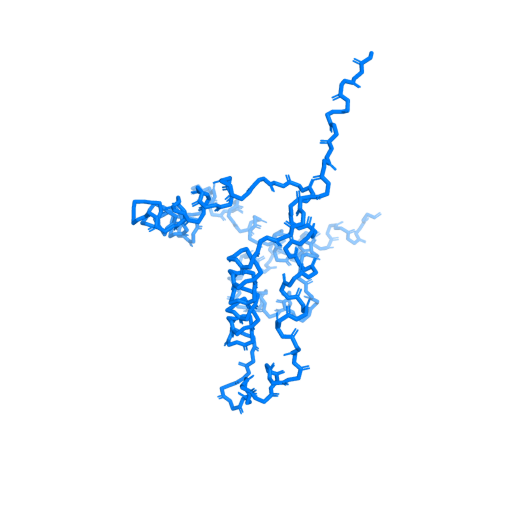71 10.717 -8.602 1.00 90.81 88 GLU A O 1
ATOM 722 N N . ALA A 1 89 ? -3.712 12.640 -7.587 1.00 93.31 89 ALA A N 1
ATOM 723 C CA . ALA A 1 89 ? -3.012 13.491 -8.548 1.00 93.31 89 ALA A CA 1
ATOM 724 C C . ALA A 1 89 ? -1.499 13.206 -8.594 1.00 93.31 89 ALA A C 1
ATOM 726 O O . ALA A 1 89 ? -0.910 13.173 -9.674 1.00 93.31 89 ALA A O 1
ATOM 727 N N . ILE A 1 90 ? -0.868 12.966 -7.439 1.00 91.12 90 ILE A N 1
ATOM 728 C CA . ILE A 1 90 ? 0.546 12.573 -7.361 1.00 91.12 90 ILE A CA 1
ATOM 729 C C . ILE A 1 90 ? 0.757 11.206 -8.017 1.00 91.12 90 ILE A C 1
ATOM 731 O O . ILE A 1 90 ? 1.665 11.065 -8.830 1.00 91.12 90 ILE A O 1
ATOM 735 N N . ASN A 1 91 ? -0.089 10.217 -7.721 1.00 86.25 91 ASN A N 1
ATOM 736 C CA . ASN A 1 91 ? 0.010 8.885 -8.318 1.00 86.25 91 ASN A CA 1
ATOM 737 C C . ASN A 1 91 ? -0.171 8.936 -9.841 1.00 86.25 91 ASN A C 1
ATOM 739 O O . ASN A 1 91 ? 0.585 8.298 -10.569 1.00 86.25 91 ASN A O 1
ATOM 743 N N . GLN A 1 92 ? -1.110 9.748 -10.337 1.00 88.19 92 GLN A N 1
ATOM 744 C CA . GLN A 1 92 ? -1.262 9.988 -11.772 1.00 88.19 92 GLN A CA 1
ATOM 745 C C . GLN A 1 92 ? -0.024 10.658 -12.373 1.00 88.19 92 GLN A C 1
ATOM 747 O O . GLN A 1 92 ? 0.392 10.289 -13.470 1.00 88.19 92 GLN A O 1
ATOM 752 N N . ALA A 1 93 ? 0.589 11.614 -11.673 1.00 89.69 93 ALA A N 1
ATOM 753 C CA . ALA A 1 93 ? 1.824 12.238 -12.130 1.00 89.69 93 ALA A CA 1
ATOM 754 C C . ALA A 1 93 ? 2.968 11.216 -12.210 1.00 89.69 93 ALA A C 1
ATOM 756 O O . ALA A 1 93 ? 3.633 11.144 -13.236 1.00 89.69 93 ALA A O 1
ATOM 757 N N . VAL A 1 94 ? 3.153 10.382 -11.184 1.00 84.94 94 VAL A N 1
ATOM 758 C CA . VAL A 1 94 ? 4.170 9.314 -11.172 1.00 84.94 94 VAL A CA 1
ATOM 759 C C . VAL A 1 94 ? 3.950 8.316 -12.309 1.00 84.94 94 VAL A C 1
ATOM 761 O O . VAL A 1 94 ? 4.908 7.928 -12.966 1.00 84.94 94 VAL A O 1
ATOM 764 N N . ALA A 1 95 ? 2.701 7.934 -12.582 1.00 79.75 95 ALA A N 1
ATOM 765 C CA . ALA A 1 95 ? 2.387 6.971 -13.636 1.00 79.75 95 ALA A CA 1
ATOM 766 C C . ALA A 1 95 ? 2.620 7.509 -15.061 1.00 79.75 95 ALA A C 1
ATOM 768 O O . ALA A 1 95 ? 2.851 6.724 -15.976 1.00 79.75 95 ALA A O 1
ATOM 769 N N . ASN A 1 96 ? 2.540 8.829 -15.272 1.00 83.12 96 ASN A N 1
ATOM 770 C CA . ASN A 1 96 ? 2.530 9.419 -16.618 1.00 83.12 96 ASN A CA 1
ATOM 771 C C . ASN A 1 96 ? 3.737 10.311 -16.928 1.00 83.12 96 ASN A C 1
ATOM 773 O O . ASN A 1 96 ? 3.985 10.628 -18.092 1.00 83.12 96 ASN A O 1
ATOM 777 N N . ILE A 1 97 ? 4.484 10.750 -15.916 1.00 87.94 97 ILE A N 1
ATOM 778 C CA . ILE A 1 97 ? 5.668 11.582 -16.110 1.00 87.94 97 ILE A CA 1
ATOM 779 C C . ILE A 1 97 ? 6.892 10.682 -16.174 1.00 87.94 97 ILE A C 1
ATOM 781 O O . ILE A 1 97 ? 7.261 10.021 -15.207 1.00 87.94 97 ILE A O 1
ATOM 785 N N . LYS A 1 98 ? 7.562 10.715 -17.324 1.00 88.12 98 LYS A N 1
ATOM 786 C CA . LYS A 1 98 ? 8.879 10.111 -17.477 1.00 88.12 98 LYS A CA 1
ATOM 787 C C . LYS A 1 98 ? 9.920 10.864 -16.644 1.00 88.12 98 LYS A C 1
ATOM 789 O O . LYS A 1 98 ? 9.867 12.087 -16.508 1.00 88.12 98 LYS A O 1
ATOM 794 N N . VAL A 1 99 ? 10.875 10.120 -16.089 1.00 89.50 99 VAL A N 1
ATOM 795 C CA . VAL A 1 99 ? 11.909 10.636 -15.173 1.00 89.50 99 VAL A CA 1
ATOM 796 C C . VAL A 1 99 ? 12.857 11.642 -15.833 1.00 89.50 99 VAL A C 1
ATOM 798 O O . VAL A 1 99 ? 13.483 12.448 -15.146 1.00 89.50 99 VAL A O 1
ATOM 801 N N . SER A 1 100 ? 12.948 11.619 -17.163 1.00 92.50 100 SER A N 1
ATOM 802 C CA . SER A 1 100 ? 13.740 12.531 -17.975 1.00 92.50 100 SER A CA 1
ATOM 803 C C . SER A 1 100 ? 12.981 12.964 -19.231 1.00 92.50 100 SER A C 1
ATOM 805 O O . SER A 1 100 ? 12.056 12.301 -19.695 1.00 92.50 100 SER A O 1
ATOM 807 N N . LYS A 1 101 ? 13.409 14.086 -19.820 1.00 91.94 101 LYS A N 1
ATOM 808 C CA . LYS A 1 101 ? 13.022 14.485 -21.187 1.00 91.94 101 LYS A CA 1
ATOM 809 C C . LYS A 1 101 ? 13.821 13.745 -22.264 1.00 91.94 101 LYS A C 1
ATOM 811 O O . LYS A 1 101 ? 13.518 13.888 -23.441 1.00 91.94 101 LYS A O 1
ATOM 816 N N . ASP A 1 102 ? 14.874 13.043 -21.855 1.00 93.94 102 ASP A N 1
ATOM 817 C CA . ASP A 1 102 ? 15.701 12.203 -22.711 1.00 93.94 102 ASP A CA 1
ATOM 818 C C . ASP A 1 102 ? 15.182 10.764 -22.651 1.00 93.94 102 ASP A C 1
ATOM 820 O O . ASP A 1 102 ? 15.240 10.118 -21.599 1.00 93.94 102 ASP A O 1
ATOM 824 N N . ASP A 1 103 ? 14.684 10.277 -23.784 1.00 91.19 103 ASP A N 1
ATOM 825 C CA . ASP A 1 103 ? 14.134 8.929 -23.910 1.00 91.19 103 ASP A CA 1
ATOM 826 C C . ASP A 1 103 ? 15.182 7.845 -23.656 1.00 91.19 103 ASP A C 1
ATOM 828 O O . ASP A 1 103 ? 14.854 6.815 -23.079 1.00 91.19 103 ASP A O 1
ATOM 832 N N . GLY A 1 104 ? 16.457 8.087 -23.973 1.00 92.81 104 GLY A N 1
ATOM 833 C CA . GLY A 1 104 ? 17.536 7.151 -23.663 1.00 92.81 104 GLY A CA 1
ATOM 834 C C . GLY A 1 104 ? 17.710 6.946 -22.158 1.00 92.81 104 GLY A C 1
ATOM 835 O O . GLY A 1 104 ? 17.846 5.811 -21.702 1.00 92.81 104 GLY A O 1
ATOM 836 N N . ILE A 1 105 ? 17.629 8.029 -21.375 1.00 93.19 105 ILE A N 1
ATOM 837 C CA . ILE A 1 105 ? 17.657 7.949 -19.905 1.00 93.19 105 ILE A CA 1
ATOM 838 C C . ILE A 1 105 ? 16.414 7.217 -19.391 1.00 93.19 105 ILE A C 1
ATOM 840 O O . ILE A 1 105 ? 16.525 6.386 -18.494 1.00 93.19 105 ILE A O 1
ATOM 844 N N . ASN A 1 106 ? 15.241 7.490 -19.966 1.00 93.06 106 ASN A N 1
ATOM 845 C CA . ASN A 1 106 ? 14.005 6.808 -19.581 1.00 93.06 106 ASN A CA 1
ATOM 846 C C . ASN A 1 106 ? 14.085 5.300 -19.844 1.00 93.06 106 ASN A C 1
ATOM 848 O O . ASN A 1 106 ? 13.747 4.518 -18.962 1.00 93.06 106 ASN A O 1
ATOM 852 N N . HIS A 1 107 ? 14.599 4.892 -21.008 1.00 95.12 107 HIS A N 1
ATOM 853 C CA . HIS A 1 107 ? 14.790 3.481 -21.333 1.00 95.12 107 HIS A CA 1
ATOM 854 C C . HIS A 1 107 ? 15.758 2.800 -20.367 1.00 95.12 107 HIS A C 1
ATOM 856 O O . HIS A 1 107 ? 15.524 1.663 -19.966 1.00 95.12 107 HIS A O 1
ATOM 862 N N . GLU A 1 108 ? 16.830 3.488 -19.967 1.00 94.19 108 GLU A N 1
ATOM 863 C CA . GLU A 1 108 ? 17.779 2.948 -18.998 1.00 94.19 108 GLU A CA 1
ATOM 864 C C . GLU A 1 108 ? 17.170 2.809 -17.598 1.00 94.19 108 GLU A C 1
ATOM 866 O O . GLU A 1 108 ? 17.388 1.790 -16.944 1.00 94.19 108 GLU A O 1
ATOM 871 N N . VAL A 1 109 ? 16.387 3.789 -17.137 1.00 93.31 109 VAL A N 1
ATOM 872 C CA . VAL A 1 109 ? 15.698 3.692 -15.842 1.00 93.31 109 VAL A CA 1
ATOM 873 C C . VAL A 1 109 ? 14.669 2.564 -15.851 1.00 93.31 109 VAL A C 1
ATOM 875 O O . VAL A 1 109 ? 14.685 1.745 -14.932 1.00 93.31 109 VAL A O 1
ATOM 878 N N . ASP A 1 110 ? 13.839 2.475 -16.893 1.00 91.94 110 ASP A N 1
ATOM 879 C CA . ASP A 1 110 ? 12.828 1.422 -17.034 1.00 91.94 110 ASP A CA 1
ATOM 880 C C . ASP A 1 110 ? 13.507 0.034 -17.082 1.00 91.94 110 ASP A C 1
ATOM 882 O O . ASP A 1 110 ? 13.136 -0.872 -16.333 1.00 91.94 110 ASP A O 1
ATOM 886 N N . ALA A 1 111 ? 14.587 -0.116 -17.860 1.00 93.62 111 ALA A N 1
ATOM 887 C CA . ALA A 1 111 ? 15.361 -1.355 -17.937 1.00 93.62 111 ALA A CA 1
ATOM 888 C C . ALA A 1 111 ? 15.960 -1.760 -16.582 1.00 93.62 111 ALA A C 1
ATOM 890 O O . ALA A 1 111 ? 15.799 -2.904 -16.156 1.00 93.62 111 ALA A O 1
ATOM 891 N N . ARG A 1 112 ? 16.622 -0.825 -15.882 1.00 93.38 112 ARG A N 1
ATOM 892 C CA . ARG A 1 112 ? 17.219 -1.067 -14.557 1.00 93.38 112 ARG A CA 1
ATOM 893 C C . ARG A 1 112 ? 16.173 -1.427 -13.515 1.00 93.38 112 ARG A C 1
ATOM 895 O O . ARG A 1 112 ? 16.453 -2.259 -12.660 1.00 93.38 112 ARG A O 1
ATOM 902 N N . PHE A 1 113 ? 15.000 -0.804 -13.570 1.00 90.94 113 PHE A N 1
ATOM 903 C CA . PHE A 1 113 ? 13.903 -1.111 -12.664 1.00 90.94 113 PHE A CA 1
ATOM 904 C C . PHE A 1 113 ? 13.422 -2.553 -12.849 1.00 90.94 113 PHE A C 1
ATOM 906 O O . PHE A 1 113 ? 13.363 -3.297 -11.868 1.00 90.94 113 PHE A O 1
ATOM 913 N N . ILE A 1 114 ? 13.178 -2.971 -14.095 1.00 91.94 114 ILE A N 1
ATOM 914 C CA . ILE A 1 114 ? 12.716 -4.328 -14.412 1.00 91.94 114 ILE A CA 1
ATOM 915 C C . ILE A 1 114 ? 13.738 -5.383 -13.957 1.00 91.94 114 ILE A C 1
ATOM 917 O O . ILE A 1 114 ? 13.366 -6.351 -13.299 1.00 91.94 114 ILE A O 1
ATOM 921 N N . ILE A 1 115 ? 15.034 -5.176 -14.221 1.00 92.06 115 ILE A N 1
ATOM 922 C CA . ILE A 1 115 ? 16.092 -6.151 -13.879 1.00 92.06 115 ILE A CA 1
ATOM 923 C C . ILE A 1 115 ? 16.680 -5.981 -12.467 1.00 92.06 115 ILE A C 1
ATOM 925 O O . ILE A 1 115 ? 17.643 -6.658 -12.116 1.00 92.06 115 ILE A O 1
ATOM 929 N N . SER A 1 116 ? 16.136 -5.080 -11.642 1.00 89.75 116 SER A N 1
ATOM 930 C CA . SER A 1 116 ? 16.694 -4.726 -10.323 1.00 89.75 116 SER A CA 1
ATOM 931 C C . SER A 1 116 ? 16.719 -5.870 -9.300 1.00 89.75 116 SER A C 1
ATOM 933 O O . SER A 1 116 ? 17.331 -5.732 -8.241 1.00 89.75 116 SER A O 1
ATOM 935 N N . GLY A 1 117 ? 16.025 -6.978 -9.576 1.00 79.81 117 GLY A N 1
ATOM 936 C CA . GLY A 1 117 ? 15.795 -8.059 -8.617 1.00 79.81 117 GLY A CA 1
ATOM 937 C C . GLY A 1 117 ? 14.658 -7.776 -7.630 1.00 79.81 117 GLY A C 1
ATOM 938 O O . GLY A 1 117 ? 14.439 -8.569 -6.718 1.00 79.81 117 GLY A O 1
ATOM 939 N N . ALA A 1 118 ? 13.920 -6.672 -7.807 1.00 80.19 118 ALA A N 1
ATOM 940 C CA . ALA A 1 118 ? 12.696 -6.395 -7.053 1.00 80.19 118 ALA A CA 1
ATOM 941 C C . ALA A 1 118 ? 11.520 -7.310 -7.455 1.00 80.19 118 ALA A C 1
ATOM 943 O O . ALA A 1 118 ? 10.572 -7.460 -6.686 1.00 80.19 118 ALA A O 1
ATOM 944 N N . PHE A 1 119 ? 11.595 -7.921 -8.640 1.00 79.62 119 PHE A N 1
ATOM 945 C CA . PHE A 1 119 ? 10.584 -8.810 -9.213 1.00 79.62 119 PHE A CA 1
ATOM 946 C C . PHE A 1 119 ? 11.051 -10.268 -9.216 1.00 79.62 119 PHE A C 1
ATOM 948 O O . PHE A 1 119 ? 12.254 -10.547 -9.206 1.00 79.62 119 PHE A O 1
ATOM 955 N N . SER A 1 120 ? 10.103 -11.210 -9.259 1.00 87.94 120 SER A N 1
ATOM 956 C CA . SER A 1 120 ? 10.440 -12.610 -9.526 1.00 87.94 120 SER A CA 1
ATOM 957 C C . SER A 1 120 ? 10.974 -12.769 -10.957 1.00 87.94 120 SER A C 1
ATOM 959 O O . SER A 1 120 ? 10.761 -11.912 -11.815 1.00 87.94 120 SER A O 1
ATOM 961 N N . GLN A 1 121 ? 11.677 -13.870 -11.243 1.00 85.19 121 GLN A N 1
ATOM 962 C CA . GLN A 1 121 ? 12.217 -14.089 -12.590 1.00 85.19 121 GLN A CA 1
ATOM 963 C C . GLN A 1 121 ? 11.123 -14.196 -13.660 1.00 85.19 121 GLN A C 1
ATOM 965 O O . GLN A 1 121 ? 11.354 -13.741 -14.776 1.00 85.19 121 GLN A O 1
ATOM 970 N N . SER A 1 122 ? 9.957 -14.769 -13.339 1.00 87.50 122 SER A N 1
ATOM 971 C CA . SER A 1 122 ? 8.829 -14.817 -14.277 1.00 87.50 122 SER A CA 1
ATOM 972 C C . SER A 1 122 ? 8.296 -13.417 -14.556 1.00 87.50 122 SER A C 1
ATOM 974 O O . SER A 1 122 ? 8.234 -13.022 -15.714 1.00 87.50 122 SER A O 1
ATOM 976 N N . ASP A 1 123 ? 8.042 -12.632 -13.507 1.00 88.50 123 ASP A N 1
ATOM 977 C CA . ASP A 1 123 ? 7.480 -11.283 -13.653 1.00 88.50 123 ASP A CA 1
ATOM 978 C C . ASP A 1 123 ? 8.451 -10.347 -14.386 1.00 88.50 123 ASP A C 1
ATOM 980 O O . ASP A 1 123 ? 8.034 -9.487 -15.155 1.00 88.50 123 ASP A O 1
ATOM 984 N N . MET A 1 124 ? 9.761 -10.527 -14.185 1.00 90.31 124 MET A N 1
ATOM 985 C CA . MET A 1 124 ? 10.788 -9.797 -14.927 1.00 90.31 124 MET A CA 1
ATOM 986 C C . MET A 1 124 ? 10.736 -10.118 -16.426 1.00 90.31 124 MET A C 1
ATOM 988 O O . MET A 1 124 ? 10.826 -9.207 -17.247 1.00 90.31 124 MET A O 1
ATOM 992 N N . VAL A 1 125 ? 10.626 -11.400 -16.795 1.00 89.56 125 VAL A N 1
ATOM 993 C CA . VAL A 1 125 ? 10.559 -11.823 -18.204 1.00 89.56 125 VAL A CA 1
ATOM 994 C C . VAL A 1 125 ? 9.290 -11.291 -18.863 1.00 89.56 125 VAL A C 1
ATOM 996 O O . VAL A 1 125 ? 9.373 -10.743 -19.964 1.00 89.56 125 VAL A O 1
ATOM 999 N N . ASP A 1 126 ? 8.154 -11.384 -18.175 1.00 91.50 126 ASP A N 1
ATOM 1000 C CA . ASP A 1 126 ? 6.879 -10.865 -18.664 1.00 91.50 126 ASP A CA 1
ATOM 1001 C C . ASP A 1 126 ? 6.961 -9.341 -18.858 1.00 91.50 126 ASP A C 1
ATOM 1003 O O . ASP A 1 126 ? 6.717 -8.849 -19.962 1.00 91.50 126 ASP A O 1
ATOM 1007 N N . ALA A 1 127 ? 7.458 -8.602 -17.859 1.00 89.56 127 ALA A N 1
ATOM 1008 C CA . ALA A 1 127 ? 7.639 -7.152 -17.940 1.00 89.56 127 ALA A CA 1
ATOM 1009 C C . ALA A 1 127 ? 8.601 -6.721 -19.063 1.00 89.56 127 ALA A C 1
ATOM 1011 O O . ALA A 1 127 ? 8.345 -5.729 -19.751 1.00 89.56 127 ALA A O 1
ATOM 1012 N N . LEU A 1 128 ? 9.697 -7.456 -19.294 1.00 92.12 128 LEU A N 1
ATOM 1013 C CA . LEU A 1 128 ? 10.585 -7.197 -20.434 1.00 92.12 128 LEU A CA 1
ATOM 1014 C C . LEU A 1 128 ? 9.862 -7.435 -21.762 1.00 92.12 128 LEU A C 1
ATOM 1016 O O . LEU A 1 128 ? 10.006 -6.624 -22.674 1.00 92.12 128 LEU A O 1
ATOM 1020 N N . SER A 1 129 ? 9.080 -8.510 -21.873 1.00 92.06 129 SER A N 1
ATOM 1021 C CA . SER A 1 129 ? 8.372 -8.864 -23.109 1.00 92.06 129 SER A CA 1
ATOM 1022 C C . SER A 1 129 ? 7.311 -7.833 -23.510 1.00 92.06 129 SER A C 1
ATOM 1024 O O . SER A 1 129 ? 7.127 -7.571 -24.699 1.00 92.06 129 SER A O 1
ATOM 1026 N N . GLU A 1 130 ? 6.671 -7.205 -22.523 1.00 92.88 130 GLU A N 1
ATOM 1027 C CA . GLU A 1 130 ? 5.660 -6.160 -22.708 1.00 92.88 130 GLU A CA 1
ATOM 1028 C C . GLU A 1 130 ? 6.270 -4.762 -22.922 1.00 92.88 130 GLU A C 1
ATOM 1030 O O . GLU A 1 130 ? 5.584 -3.838 -23.367 1.00 92.88 130 GLU A O 1
ATOM 1035 N N . SER A 1 131 ? 7.563 -4.596 -22.633 1.00 92.81 131 SER A N 1
ATOM 1036 C CA . SER A 1 131 ? 8.286 -3.331 -22.795 1.00 92.81 131 SER A CA 1
ATOM 1037 C C . SER A 1 131 ? 8.689 -3.061 -24.249 1.00 92.81 131 SER A C 1
ATOM 1039 O O . SER A 1 131 ? 8.700 -3.955 -25.095 1.00 92.81 131 SER A O 1
ATOM 1041 N N . SER A 1 132 ? 9.078 -1.818 -24.553 1.00 93.75 132 SER A N 1
ATOM 1042 C CA . SER A 1 132 ? 9.574 -1.460 -25.887 1.00 93.75 132 SER A CA 1
ATOM 1043 C C . SER A 1 132 ? 10.913 -2.137 -26.215 1.00 93.75 132 SER A C 1
ATOM 1045 O O . SER A 1 132 ? 11.661 -2.557 -25.328 1.00 93.75 132 SER A O 1
ATOM 1047 N N . GLN A 1 133 ? 11.250 -2.206 -27.506 1.00 96.44 133 GLN A N 1
ATOM 1048 C CA . GLN A 1 133 ? 12.500 -2.821 -27.967 1.00 96.44 133 GLN A CA 1
ATOM 1049 C C . GLN A 1 133 ? 13.741 -2.106 -27.415 1.00 96.44 133 GLN A C 1
ATOM 1051 O O . GLN A 1 133 ? 14.748 -2.750 -27.135 1.00 96.44 133 GLN A O 1
ATOM 1056 N N . GLU A 1 134 ? 13.674 -0.790 -27.224 1.00 96.81 134 GLU A N 1
ATOM 1057 C CA . GLU A 1 134 ? 14.762 0.021 -26.683 1.00 96.81 134 GLU A CA 1
ATOM 1058 C C . GLU A 1 134 ? 15.031 -0.304 -25.209 1.00 96.81 134 GLU A C 1
ATOM 1060 O O . GLU A 1 134 ? 16.189 -0.438 -24.811 1.00 96.81 134 GLU A O 1
ATOM 1065 N N . VAL A 1 135 ? 13.974 -0.496 -24.413 1.00 95.19 135 VAL A N 1
ATOM 1066 C CA . VAL A 1 135 ? 14.075 -0.929 -23.010 1.00 95.19 135 VAL A CA 1
ATOM 1067 C C . VAL A 1 135 ? 14.645 -2.344 -22.933 1.00 95.19 135 VAL A C 1
ATOM 1069 O O . VAL A 1 135 ? 15.580 -2.588 -22.171 1.00 95.19 135 VAL A O 1
ATOM 1072 N N . GLN A 1 136 ? 14.147 -3.266 -23.765 1.00 96.06 136 GLN A N 1
ATOM 1073 C CA . GLN A 1 136 ? 14.658 -4.640 -23.835 1.00 96.06 136 GLN A CA 1
ATOM 1074 C C . GLN A 1 136 ? 16.146 -4.675 -24.209 1.00 96.06 136 GLN A C 1
ATOM 1076 O O . GLN A 1 136 ? 16.940 -5.348 -23.550 1.00 96.06 136 GLN A O 1
ATOM 1081 N N . ALA A 1 137 ? 16.547 -3.913 -25.231 1.00 95.88 137 ALA A N 1
ATOM 1082 C CA . ALA A 1 137 ? 17.940 -3.817 -25.655 1.00 95.88 137 ALA A CA 1
ATOM 1083 C C . ALA A 1 137 ? 18.830 -3.272 -24.531 1.00 95.88 137 ALA A C 1
ATOM 1085 O O . ALA A 1 137 ? 19.913 -3.809 -24.290 1.00 95.88 137 ALA A O 1
ATOM 1086 N N . LYS A 1 138 ? 18.358 -2.254 -23.799 1.00 95.94 138 LYS A N 1
ATOM 1087 C CA . LYS A 1 138 ? 19.113 -1.672 -22.687 1.00 95.94 138 LYS A CA 1
ATOM 1088 C C . LYS A 1 138 ? 19.218 -2.621 -21.495 1.00 95.94 138 LYS A C 1
ATOM 1090 O O . LYS A 1 138 ? 20.285 -2.719 -20.894 1.00 95.94 138 LYS A O 1
ATOM 1095 N N . ALA A 1 139 ? 18.166 -3.382 -21.197 1.00 94.25 139 ALA A N 1
ATOM 1096 C CA . ALA A 1 139 ? 18.199 -4.426 -20.176 1.00 94.25 139 ALA A CA 1
ATOM 1097 C C . ALA A 1 139 ? 19.228 -5.517 -20.511 1.00 94.25 139 ALA A C 1
ATOM 1099 O O . ALA A 1 139 ? 20.033 -5.882 -19.655 1.00 94.25 139 ALA A O 1
ATOM 1100 N N . ILE A 1 140 ? 19.262 -5.982 -21.766 1.00 93.38 140 ILE A N 1
ATOM 1101 C CA . ILE A 1 140 ? 20.255 -6.959 -22.241 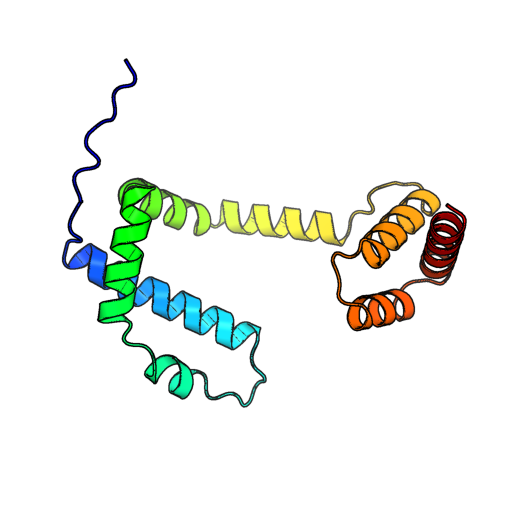1.00 93.38 140 ILE A CA 1
ATOM 1102 C C . ILE A 1 140 ? 21.676 -6.398 -22.112 1.00 93.38 140 ILE A C 1
ATOM 1104 O O . ILE A 1 140 ? 22.555 -7.085 -21.597 1.00 93.38 140 ILE A O 1
ATOM 1108 N N . GLU A 1 141 ? 21.906 -5.152 -22.534 1.00 94.69 141 GLU A N 1
ATOM 1109 C CA . GLU A 1 141 ? 23.209 -4.485 -22.409 1.00 94.69 141 GLU A CA 1
ATOM 1110 C C . GLU A 1 141 ? 23.697 -4.455 -20.950 1.00 94.69 141 GLU A C 1
ATOM 1112 O O . GLU A 1 141 ? 24.852 -4.790 -20.668 1.00 94.69 141 GLU A O 1
ATOM 1117 N N . ILE A 1 142 ? 22.811 -4.111 -20.009 1.00 93.44 142 ILE A N 1
ATOM 1118 C CA . ILE A 1 142 ? 23.146 -4.043 -18.582 1.00 93.44 142 ILE A CA 1
ATOM 1119 C C . ILE A 1 142 ? 23.448 -5.436 -18.020 1.00 93.44 142 ILE A C 1
ATOM 1121 O O . ILE A 1 142 ? 24.460 -5.603 -17.341 1.00 93.44 142 ILE A O 1
ATOM 1125 N N . LEU A 1 143 ? 22.621 -6.440 -18.325 1.00 90.38 143 LEU A N 1
ATOM 1126 C CA . LEU A 1 143 ? 22.828 -7.816 -17.860 1.00 90.38 143 LEU A CA 1
ATOM 1127 C C . LEU A 1 143 ? 24.138 -8.412 -18.392 1.00 90.38 143 LEU A C 1
ATOM 1129 O O . LEU A 1 143 ? 24.863 -9.071 -17.649 1.00 90.38 143 LEU A O 1
ATOM 1133 N N . LEU A 1 144 ? 24.474 -8.157 -19.660 1.00 90.81 144 LEU A N 1
ATOM 1134 C CA . LEU A 1 144 ? 25.743 -8.593 -20.250 1.00 90.81 144 LEU A CA 1
ATOM 1135 C C . LEU A 1 144 ? 26.945 -7.916 -19.587 1.00 90.81 144 LEU A C 1
ATOM 1137 O O . LEU A 1 144 ? 27.967 -8.565 -19.381 1.00 90.81 144 LEU A O 1
ATOM 1141 N N . THR A 1 145 ? 26.816 -6.636 -19.232 1.00 90.00 145 THR A N 1
ATOM 1142 C CA . THR A 1 145 ? 27.861 -5.904 -18.503 1.00 90.00 145 THR A CA 1
ATOM 1143 C C . THR A 1 145 ? 28.068 -6.502 -17.111 1.00 90.00 145 THR A C 1
ATOM 1145 O O . THR A 1 145 ? 29.199 -6.781 -16.735 1.00 90.00 145 THR A O 1
ATOM 1148 N N . GLN A 1 146 ? 26.985 -6.781 -16.380 1.00 85.62 146 GLN A N 1
ATOM 1149 C CA . GLN A 1 146 ? 27.050 -7.384 -15.043 1.00 85.62 146 GLN A CA 1
ATOM 1150 C C . GLN A 1 146 ? 27.616 -8.809 -15.050 1.00 85.62 146 GLN A C 1
ATOM 1152 O O . GLN A 1 146 ? 28.268 -9.207 -14.097 1.00 85.62 146 GLN A O 1
ATOM 1157 N N . ALA A 1 147 ? 27.372 -9.587 -16.107 1.00 78.75 147 ALA A N 1
ATOM 1158 C CA . ALA A 1 147 ? 27.901 -10.946 -16.232 1.00 78.75 147 ALA A CA 1
ATOM 1159 C C . ALA A 1 147 ? 29.401 -10.996 -16.585 1.00 78.75 147 ALA A C 1
ATOM 1161 O O . ALA A 1 147 ? 30.010 -12.065 -16.511 1.00 78.75 147 ALA A O 1
ATOM 1162 N N . ALA A 1 148 ? 29.976 -9.873 -17.025 1.00 73.00 148 ALA A N 1
ATOM 1163 C CA . ALA A 1 148 ? 31.393 -9.747 -17.354 1.00 73.00 148 ALA A CA 1
ATOM 1164 C C . ALA A 1 148 ? 32.259 -9.294 -16.159 1.00 73.00 148 ALA A C 1
ATOM 1166 O O . ALA A 1 148 ? 33.488 -9.311 -16.274 1.00 73.00 148 ALA A O 1
ATOM 1167 N N . GLU A 1 149 ? 31.627 -8.894 -15.051 1.00 60.88 149 GLU A N 1
ATOM 1168 C CA . GLU A 1 149 ? 32.245 -8.538 -13.763 1.00 60.88 149 GLU A CA 1
ATOM 1169 C C . GLU A 1 149 ? 32.308 -9.746 -12.814 1.00 60.88 149 GLU A C 1
ATOM 1171 O O . GLU A 1 149 ? 33.333 -9.866 -12.100 1.00 60.88 149 GLU A O 1
#

Radius of gyration: 23.18 Å; chains: 1; bounding box: 49×36×60 Å